Protein AF-A0A6A5QHF3-F1 (afdb_monomer_lite)

Structure (mmCIF, N/CA/C/O backbone):
data_AF-A0A6A5QHF3-F1
#
_entry.id   AF-A0A6A5QHF3-F1
#
loop_
_atom_site.group_PDB
_atom_site.id
_atom_site.type_symbol
_atom_site.label_atom_id
_atom_site.label_alt_id
_atom_site.label_comp_id
_atom_site.label_asym_id
_atom_site.label_entity_id
_atom_site.label_seq_id
_atom_site.pdbx_PDB_ins_code
_atom_site.Cartn_x
_atom_site.Cartn_y
_atom_site.Cartn_z
_atom_site.occupancy
_atom_site.B_iso_or_equiv
_atom_site.auth_seq_id
_atom_site.auth_comp_id
_atom_site.auth_asym_id
_atom_site.auth_atom_id
_atom_site.pdbx_PDB_model_num
ATOM 1 N N . MET A 1 1 ? -8.635 -17.106 -49.613 1.00 60.75 1 MET A N 1
ATOM 2 C CA . MET A 1 1 ? -7.512 -16.921 -48.662 1.00 60.75 1 MET A CA 1
ATOM 3 C C . MET A 1 1 ? -7.059 -18.287 -48.167 1.00 60.75 1 MET A C 1
ATOM 5 O O . MET A 1 1 ? -7.913 -19.132 -47.939 1.00 60.75 1 MET A O 1
ATOM 9 N N . LYS A 1 2 ? -5.747 -18.543 -48.066 1.00 83.62 2 LYS A N 1
ATOM 10 C CA . LYS A 1 2 ? -5.221 -19.850 -47.628 1.00 83.62 2 LYS A CA 1
ATOM 11 C C . LYS A 1 2 ? -5.254 -19.941 -46.091 1.00 83.62 2 LYS A C 1
ATOM 13 O O . LYS A 1 2 ? -4.862 -18.966 -45.451 1.00 83.62 2 LYS A O 1
ATOM 18 N N . PRO A 1 3 ? -5.633 -21.085 -45.490 1.00 82.25 3 PRO A N 1
ATOM 19 C CA . PRO A 1 3 ? -5.735 -21.248 -44.031 1.00 82.25 3 PRO A CA 1
ATOM 20 C C . PRO A 1 3 ? -4.418 -20.960 -43.291 1.00 82.25 3 PRO A C 1
ATOM 22 O O . PRO A 1 3 ? -4.432 -20.489 -42.160 1.00 82.25 3 PRO A O 1
ATOM 25 N N . GLN A 1 4 ? -3.275 -21.126 -43.963 1.00 81.12 4 GLN A N 1
ATOM 26 C CA . GLN A 1 4 ? -1.953 -20.769 -43.437 1.00 81.12 4 GLN A CA 1
ATOM 27 C C . GLN A 1 4 ? -1.802 -19.278 -43.084 1.00 81.12 4 GLN A C 1
ATOM 29 O O . GLN A 1 4 ? -1.021 -18.946 -42.200 1.00 81.12 4 GLN A O 1
ATOM 34 N N . HIS A 1 5 ? -2.545 -18.376 -43.735 1.00 81.38 5 HIS A N 1
ATOM 35 C CA . HIS A 1 5 ? -2.465 -16.944 -43.425 1.00 81.38 5 HIS A CA 1
ATOM 36 C C . HIS A 1 5 ? -3.195 -16.600 -42.121 1.00 81.38 5 HIS A C 1
ATOM 38 O O . HIS A 1 5 ? -2.721 -15.752 -41.379 1.00 81.38 5 HIS A O 1
ATOM 44 N N . TYR A 1 6 ? -4.289 -17.286 -41.782 1.00 82.19 6 TYR A N 1
ATOM 45 C CA . TYR A 1 6 ? -5.016 -17.018 -40.534 1.00 82.19 6 TYR A CA 1
ATOM 46 C C . TYR A 1 6 ? -4.196 -17.385 -39.292 1.00 82.19 6 TYR A C 1
ATOM 48 O O . TYR A 1 6 ? -4.182 -16.624 -38.330 1.00 82.19 6 TYR A O 1
ATOM 56 N N . LEU A 1 7 ? -3.451 -18.495 -39.350 1.00 80.00 7 LEU A N 1
ATOM 57 C CA . LEU A 1 7 ? -2.541 -18.914 -38.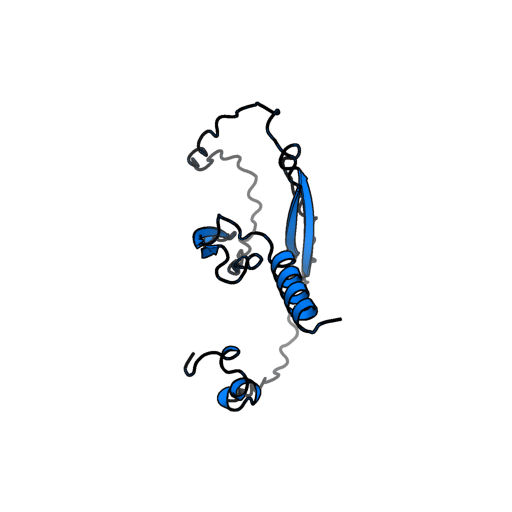278 1.00 80.00 7 LEU A CA 1
ATOM 58 C C . LEU A 1 7 ? -1.417 -17.897 -38.036 1.00 80.00 7 LEU A C 1
ATOM 60 O O . LEU A 1 7 ? -1.090 -17.593 -36.893 1.00 80.00 7 LEU A O 1
ATOM 64 N N . LEU A 1 8 ? -0.863 -17.332 -39.111 1.00 81.38 8 LEU A N 1
ATOM 65 C CA . LEU A 1 8 ? 0.236 -16.368 -39.028 1.00 81.38 8 LEU A CA 1
ATOM 66 C C . LEU A 1 8 ? -0.221 -15.039 -38.406 1.00 81.38 8 LEU A C 1
ATOM 68 O O . LEU A 1 8 ? 0.476 -14.460 -37.571 1.00 81.38 8 LEU A O 1
ATOM 72 N N . TRP A 1 9 ? -1.427 -14.589 -38.760 1.00 80.38 9 TRP A N 1
ATOM 73 C CA . TRP A 1 9 ? -2.017 -13.376 -38.197 1.00 80.38 9 TRP A CA 1
ATOM 74 C C . TRP A 1 9 ? -2.434 -13.569 -36.735 1.00 80.38 9 TRP A C 1
ATOM 76 O O . TRP A 1 9 ? -2.172 -12.683 -35.924 1.00 80.38 9 TRP A O 1
ATOM 86 N N . SER A 1 10 ? -2.975 -14.735 -36.356 1.00 76.06 10 SER A N 1
ATOM 87 C CA . SER A 1 10 ? -3.324 -14.990 -34.951 1.00 76.06 10 SER A CA 1
ATOM 88 C C . SER A 1 10 ? -2.099 -15.009 -34.033 1.00 76.06 10 SER A C 1
ATOM 90 O O . SER A 1 10 ? -2.162 -14.494 -32.918 1.00 76.06 10 SER A O 1
ATOM 92 N N . THR A 1 11 ? -0.963 -15.550 -34.493 1.00 76.75 11 THR A N 1
ATOM 93 C CA . THR A 1 11 ? 0.273 -15.563 -33.692 1.00 76.75 11 THR A CA 1
ATOM 94 C C . THR A 1 11 ? 0.902 -14.177 -33.549 1.00 76.75 11 THR A C 1
ATOM 96 O O . THR A 1 11 ? 1.415 -13.852 -32.481 1.00 76.75 11 THR A O 1
ATOM 99 N N . LEU A 1 12 ? 0.827 -13.331 -34.584 1.00 75.69 12 LEU A N 1
ATOM 100 C CA . LEU A 1 12 ? 1.352 -11.959 -34.533 1.00 75.69 12 LEU A CA 1
ATOM 101 C C . LEU A 1 12 ? 0.547 -11.071 -33.576 1.00 75.69 12 LEU A C 1
ATOM 103 O O . LEU A 1 12 ? 1.134 -10.277 -32.841 1.00 75.69 12 LEU A O 1
ATOM 107 N N . SER A 1 13 ? -0.777 -11.238 -33.523 1.00 73.38 13 SER A N 1
ATOM 108 C CA . SER A 1 13 ? -1.617 -10.508 -32.569 1.00 73.38 13 SER A CA 1
ATOM 109 C C . SER A 1 13 ? -1.312 -10.889 -31.118 1.00 73.38 13 SER A C 1
ATOM 111 O O . SER A 1 13 ? -1.246 -10.005 -30.272 1.00 73.38 13 SER A O 1
ATOM 113 N N . ALA A 1 14 ? -1.054 -12.167 -30.819 1.00 71.50 14 ALA A N 1
ATOM 114 C CA . ALA A 1 14 ? -0.725 -12.599 -29.457 1.00 71.50 14 ALA A CA 1
ATOM 115 C C . ALA A 1 14 ? 0.576 -11.962 -28.924 1.00 71.50 14 ALA A C 1
ATOM 117 O O . ALA A 1 14 ? 0.647 -11.593 -27.754 1.00 71.50 14 ALA A O 1
ATOM 118 N N . ILE A 1 15 ? 1.581 -11.771 -29.787 1.00 69.38 15 ILE A N 1
ATOM 119 C CA . ILE A 1 15 ? 2.858 -11.141 -29.412 1.00 69.38 15 ILE A CA 1
ATOM 120 C C . ILE A 1 15 ? 2.691 -9.627 -29.202 1.00 69.38 15 ILE A C 1
ATOM 122 O O . ILE A 1 15 ? 3.336 -9.064 -28.328 1.00 69.38 15 ILE A O 1
ATOM 126 N N . ALA A 1 16 ? 1.799 -8.965 -29.947 1.00 70.31 16 ALA A N 1
ATOM 127 C CA . ALA A 1 16 ? 1.556 -7.527 -29.797 1.00 70.31 16 ALA A CA 1
ATOM 128 C C . ALA A 1 16 ? 0.861 -7.157 -28.471 1.00 70.31 16 ALA A C 1
ATOM 130 O O . ALA A 1 16 ? 1.055 -6.052 -27.968 1.00 70.31 16 ALA A O 1
ATOM 131 N N . TYR A 1 17 ? 0.071 -8.073 -27.897 1.00 67.19 17 TYR A N 1
ATOM 132 C CA . TYR A 1 17 ? -0.554 -7.880 -26.582 1.00 67.19 17 TYR A CA 1
ATOM 133 C C . TYR A 1 17 ? 0.333 -8.328 -25.415 1.00 67.19 17 TYR A C 1
ATOM 135 O O . TYR A 1 17 ? 0.129 -7.878 -24.287 1.00 67.19 17 TYR A O 1
ATOM 143 N N . ALA A 1 18 ? 1.337 -9.172 -25.667 1.00 64.50 18 ALA A N 1
ATOM 144 C CA . ALA A 1 18 ? 2.380 -9.462 -24.696 1.00 64.50 18 ALA A CA 1
ATOM 145 C C . ALA A 1 18 ? 3.341 -8.265 -24.638 1.00 64.50 18 ALA A C 1
ATOM 147 O O . ALA A 1 18 ? 4.318 -8.189 -25.382 1.00 64.50 18 ALA A O 1
ATOM 148 N N . GLY A 1 19 ? 3.036 -7.294 -23.772 1.00 68.44 19 GLY A N 1
ATOM 149 C CA . GLY A 1 19 ? 3.946 -6.184 -23.492 1.00 68.44 19 GLY A CA 1
ATOM 150 C C . GLY A 1 19 ? 5.354 -6.697 -23.145 1.00 68.44 19 GLY A C 1
ATOM 151 O O . GLY A 1 19 ? 5.490 -7.815 -22.638 1.00 68.44 19 GLY A O 1
ATOM 152 N N . PRO A 1 20 ? 6.415 -5.918 -23.425 1.00 70.75 20 PRO A N 1
ATOM 153 C CA . PRO A 1 20 ? 7.780 -6.332 -23.127 1.00 70.75 20 PRO A CA 1
ATOM 154 C C . PRO A 1 20 ? 7.889 -6.745 -21.659 1.00 70.75 20 PRO A C 1
ATOM 156 O O . PRO A 1 20 ? 7.500 -5.990 -20.766 1.00 70.75 20 PRO A O 1
ATOM 159 N N . ALA A 1 21 ? 8.409 -7.952 -21.418 1.00 67.00 21 ALA A N 1
ATOM 160 C CA . ALA A 1 21 ? 8.648 -8.430 -20.066 1.00 67.00 21 ALA A CA 1
ATOM 161 C C . ALA A 1 21 ? 9.534 -7.414 -19.337 1.00 67.00 21 ALA A C 1
ATOM 163 O O . ALA A 1 21 ? 10.607 -7.035 -19.821 1.00 67.00 21 ALA A O 1
ATOM 164 N N . ARG A 1 22 ? 9.054 -6.944 -18.185 1.00 71.06 22 ARG A N 1
ATOM 165 C CA . ARG A 1 22 ? 9.817 -6.070 -17.303 1.00 71.06 22 ARG A CA 1
ATOM 166 C C . ARG A 1 22 ? 11.127 -6.770 -16.942 1.00 71.06 22 ARG A C 1
ATOM 168 O O . ARG A 1 22 ? 11.129 -7.912 -16.492 1.00 71.06 22 ARG A O 1
ATOM 175 N N . ARG A 1 23 ? 12.253 -6.102 -17.207 1.00 76.38 23 ARG A N 1
ATOM 176 C CA . ARG A 1 23 ? 13.598 -6.665 -16.979 1.00 76.38 23 ARG A CA 1
ATOM 177 C C . ARG A 1 23 ? 13.948 -6.787 -15.497 1.00 76.38 23 ARG A C 1
ATOM 179 O O . ARG A 1 23 ? 14.931 -7.433 -15.164 1.00 76.38 23 ARG A O 1
ATOM 186 N N . ASP A 1 24 ? 13.157 -6.153 -14.647 1.00 77.00 24 ASP A N 1
ATOM 187 C CA . ASP A 1 24 ? 13.269 -6.127 -13.196 1.00 77.00 24 ASP A CA 1
ATOM 188 C C . ASP A 1 24 ? 12.370 -7.159 -12.490 1.00 77.00 24 ASP A C 1
ATOM 190 O O . ASP A 1 24 ? 12.366 -7.239 -11.268 1.00 77.00 24 ASP A O 1
ATOM 194 N N . CYS A 1 25 ? 11.657 -8.008 -13.235 1.00 83.94 25 CYS A N 1
ATOM 195 C CA . CYS A 1 25 ? 10.929 -9.131 -12.647 1.00 83.94 25 CYS A CA 1
ATOM 196 C C . CYS A 1 25 ? 11.874 -10.188 -12.043 1.00 83.94 25 CYS A C 1
ATOM 198 O O . CYS A 1 25 ? 12.978 -10.417 -12.538 1.00 83.94 25 CYS A O 1
ATOM 200 N N . GLY A 1 26 ? 11.405 -10.890 -11.007 1.00 85.12 26 GLY A N 1
ATOM 201 C CA . GLY A 1 26 ? 12.142 -11.978 -10.353 1.00 85.12 26 GLY A CA 1
ATOM 202 C C . GLY A 1 26 ? 13.075 -11.539 -9.221 1.00 85.12 26 GLY A C 1
ATOM 203 O O . GLY A 1 26 ? 13.698 -12.390 -8.589 1.00 85.12 26 GLY A O 1
ATOM 204 N N . VAL A 1 27 ? 13.160 -10.237 -8.935 1.00 89.44 27 VAL A N 1
ATOM 205 C CA . VAL A 1 27 ? 13.900 -9.719 -7.779 1.00 89.44 27 VAL A CA 1
ATOM 206 C C . VAL A 1 27 ? 13.038 -9.847 -6.524 1.00 89.44 27 VAL A C 1
ATOM 208 O O . VAL A 1 27 ? 11.880 -9.427 -6.508 1.00 89.44 27 VAL A O 1
ATOM 211 N N . THR A 1 28 ? 13.606 -10.415 -5.459 1.00 92.94 28 THR A N 1
ATOM 212 C CA . THR A 1 28 ? 12.974 -10.427 -4.135 1.00 92.94 28 THR A CA 1
ATOM 213 C C . THR A 1 28 ? 13.081 -9.042 -3.506 1.00 92.94 28 THR A C 1
ATOM 215 O O . THR A 1 28 ? 14.182 -8.519 -3.335 1.00 92.94 28 THR A O 1
ATOM 218 N N . LYS A 1 29 ? 11.943 -8.461 -3.135 1.00 90.88 29 LYS A N 1
ATOM 219 C CA . LYS A 1 29 ? 11.834 -7.210 -2.386 1.00 90.88 29 LYS A CA 1
ATOM 220 C C . LYS A 1 29 ? 11.260 -7.465 -1.002 1.00 90.88 29 LYS A C 1
ATOM 222 O O . LYS A 1 29 ? 10.466 -8.382 -0.810 1.00 90.88 29 LYS A O 1
ATOM 227 N N . THR A 1 30 ? 11.649 -6.620 -0.057 1.00 92.19 30 THR A N 1
ATOM 228 C CA . THR A 1 30 ? 11.134 -6.621 1.313 1.00 92.19 30 THR A CA 1
ATOM 229 C C . THR A 1 30 ? 10.432 -5.298 1.560 1.00 92.19 30 THR A C 1
ATOM 231 O O . THR A 1 30 ? 10.973 -4.242 1.234 1.00 92.19 30 THR A O 1
ATOM 234 N N . PHE A 1 31 ? 9.229 -5.361 2.114 1.00 92.75 31 PHE A N 1
ATOM 235 C CA . PHE A 1 31 ? 8.500 -4.206 2.614 1.00 92.75 31 PHE A CA 1
ATOM 236 C C . PHE A 1 31 ? 8.310 -4.380 4.116 1.00 92.75 31 PHE A C 1
ATOM 238 O O . PHE A 1 31 ? 7.873 -5.442 4.553 1.00 92.75 31 PHE A O 1
ATOM 245 N N . GLU A 1 32 ? 8.638 -3.350 4.886 1.00 95.50 32 GLU A N 1
ATOM 246 C CA . GLU A 1 32 ? 8.436 -3.297 6.329 1.00 95.50 32 GLU A CA 1
ATOM 247 C C . GLU A 1 32 ? 7.951 -1.893 6.692 1.00 95.50 32 GLU A C 1
ATOM 249 O O . GLU A 1 32 ? 8.512 -0.892 6.242 1.00 95.50 32 GLU A O 1
ATOM 254 N N . ALA A 1 33 ? 6.875 -1.832 7.465 1.00 91.06 33 ALA A N 1
ATOM 255 C CA . ALA A 1 33 ? 6.260 -0.610 7.954 1.00 91.06 33 ALA A CA 1
ATOM 256 C C . ALA A 1 33 ? 5.773 -0.823 9.390 1.00 91.06 33 ALA A C 1
ATOM 258 O O . ALA A 1 33 ? 5.671 -1.956 9.851 1.00 91.06 33 ALA A O 1
ATOM 259 N N . PHE A 1 34 ? 5.457 0.263 10.092 1.00 91.69 34 PHE A N 1
ATOM 260 C CA . PHE A 1 34 ? 4.993 0.230 11.478 1.00 91.69 34 PHE A CA 1
ATOM 261 C C . PHE A 1 34 ? 3.635 0.923 11.590 1.00 91.69 34 PHE A C 1
ATOM 263 O O . PHE A 1 34 ? 3.382 1.913 10.896 1.00 91.69 34 PHE A O 1
ATOM 270 N N . ASN A 1 35 ? 2.737 0.385 12.416 1.00 88.88 35 ASN A N 1
ATOM 271 C CA . ASN A 1 35 ? 1.463 1.037 12.730 1.00 88.88 35 ASN A CA 1
ATOM 272 C C . ASN A 1 35 ? 1.653 2.117 13.825 1.00 88.88 35 ASN A C 1
ATOM 274 O O . ASN A 1 35 ? 2.747 2.306 14.353 1.00 88.88 35 ASN A O 1
ATOM 278 N N . LEU A 1 36 ? 0.575 2.819 14.197 1.00 81.94 36 LEU A N 1
ATOM 279 C CA . LEU A 1 36 ? 0.601 3.837 15.264 1.00 81.94 36 LEU A CA 1
ATOM 280 C C . LEU A 1 36 ? 0.939 3.276 16.659 1.00 81.94 36 LEU A C 1
ATOM 282 O O . LEU A 1 36 ? 1.358 4.034 17.526 1.00 81.94 36 LEU A O 1
ATOM 286 N N . CYS A 1 37 ? 0.761 1.971 16.871 1.00 89.56 37 CYS A N 1
ATOM 287 C CA . CYS A 1 37 ? 1.100 1.270 18.110 1.00 89.56 37 CYS A CA 1
ATOM 288 C C . CYS A 1 37 ? 2.568 0.803 18.133 1.00 89.56 37 CYS A C 1
ATOM 290 O O . CYS A 1 37 ? 3.034 0.312 19.156 1.00 89.56 37 CYS A O 1
ATOM 292 N N . GLY A 1 38 ? 3.300 0.954 17.023 1.00 88.75 38 GLY A N 1
ATOM 293 C CA . GLY A 1 38 ? 4.667 0.463 16.872 1.00 88.75 38 GLY A CA 1
ATOM 294 C C . GLY A 1 38 ? 4.778 -1.002 16.435 1.00 88.75 38 GLY A C 1
ATOM 295 O O . GLY A 1 38 ? 5.893 -1.514 16.367 1.00 88.75 38 GLY A O 1
ATOM 296 N N . ASP A 1 39 ? 3.676 -1.678 16.100 1.00 90.69 39 ASP A N 1
ATOM 297 C CA . ASP A 1 39 ? 3.734 -3.037 15.552 1.00 90.69 39 ASP A CA 1
ATOM 298 C C . ASP A 1 39 ? 4.205 -2.997 14.099 1.00 90.69 39 ASP A C 1
ATOM 300 O O . ASP A 1 39 ? 3.682 -2.223 13.286 1.00 90.69 39 ASP A O 1
ATOM 304 N N . SER A 1 40 ? 5.161 -3.861 13.755 1.00 94.25 40 SER A N 1
ATOM 305 C CA . SER A 1 40 ? 5.611 -4.006 12.376 1.00 94.25 40 SER A CA 1
ATOM 306 C C . SER A 1 40 ? 4.621 -4.820 11.539 1.00 94.25 40 SER A C 1
ATOM 308 O O . SER A 1 40 ? 3.972 -5.758 12.006 1.00 94.25 40 SER A O 1
ATOM 310 N N . TYR A 1 41 ? 4.503 -4.462 10.266 1.00 94.50 41 TYR A N 1
ATOM 311 C CA . TYR A 1 41 ? 3.773 -5.218 9.259 1.00 94.50 41 TYR A CA 1
ATOM 312 C C . TYR A 1 41 ? 4.492 -5.136 7.916 1.00 94.50 41 TYR A C 1
ATOM 314 O O . TYR A 1 41 ? 5.176 -4.161 7.606 1.00 94.50 41 TYR A O 1
ATOM 322 N N . GLY A 1 42 ? 4.348 -6.181 7.107 1.00 94.75 42 GLY A N 1
ATOM 323 C CA . GLY A 1 42 ? 5.031 -6.278 5.827 1.00 94.75 42 GLY A CA 1
ATOM 324 C C . GLY A 1 42 ? 5.394 -7.711 5.469 1.00 94.75 42 GLY A C 1
ATOM 325 O O . GLY A 1 42 ? 4.791 -8.662 5.967 1.00 94.75 42 GLY A O 1
ATOM 326 N N . GLY A 1 43 ? 6.363 -7.864 4.575 1.00 94.44 43 GLY A N 1
ATOM 327 C CA . GLY A 1 43 ? 6.840 -9.165 4.131 1.00 94.44 43 GLY A CA 1
ATOM 328 C C . GLY A 1 43 ? 7.767 -9.089 2.926 1.00 94.44 43 GLY A C 1
ATOM 329 O O . GLY A 1 43 ? 8.076 -8.018 2.399 1.00 94.44 43 GLY A O 1
ATOM 330 N N . THR A 1 44 ? 8.218 -10.263 2.491 1.00 94.69 44 THR A N 1
ATOM 331 C CA . THR A 1 44 ? 9.021 -10.412 1.276 1.00 94.69 44 THR A CA 1
ATOM 332 C C . THR A 1 44 ? 8.145 -10.860 0.117 1.00 94.69 44 THR A C 1
ATOM 334 O O . THR A 1 44 ? 7.208 -11.640 0.293 1.00 94.69 44 THR A O 1
ATOM 337 N N . TYR A 1 45 ? 8.435 -10.356 -1.075 1.00 92.50 45 TYR A N 1
ATOM 338 C CA . TYR A 1 45 ? 7.736 -10.729 -2.295 1.00 92.50 45 TYR A CA 1
ATOM 339 C C . TYR A 1 45 ? 8.689 -10.736 -3.479 1.00 92.50 45 TYR A C 1
ATOM 341 O O . TYR A 1 45 ? 9.683 -10.016 -3.498 1.00 92.50 45 TYR A O 1
ATOM 349 N N . ILE A 1 46 ? 8.387 -11.557 -4.477 1.00 91.25 46 ILE A N 1
ATOM 350 C CA . ILE A 1 46 ? 9.154 -11.617 -5.720 1.00 91.25 46 ILE A CA 1
ATOM 351 C C . ILE A 1 46 ? 8.388 -10.814 -6.762 1.00 91.25 46 ILE A C 1
ATOM 353 O O . ILE A 1 46 ? 7.229 -11.122 -7.056 1.00 91.25 46 ILE A O 1
ATOM 357 N N . GLU A 1 47 ? 9.020 -9.786 -7.326 1.00 86.88 47 GLU A N 1
ATOM 358 C CA . GLU A 1 47 ? 8.370 -8.963 -8.343 1.00 86.88 47 GLU A CA 1
ATOM 359 C C . GLU A 1 47 ? 7.911 -9.817 -9.530 1.00 86.88 47 GLU A C 1
ATOM 361 O O . GLU A 1 47 ? 8.668 -10.627 -10.071 1.00 86.88 47 GLU A O 1
ATOM 366 N N . CYS A 1 48 ? 6.657 -9.608 -9.941 1.00 84.69 48 CYS A N 1
ATOM 367 C CA . CYS A 1 48 ? 5.990 -10.294 -11.047 1.00 84.69 48 CYS A CA 1
ATOM 368 C C . CYS A 1 48 ? 5.670 -11.785 -10.838 1.00 84.69 48 CYS A C 1
ATOM 370 O O . CYS A 1 48 ? 5.191 -12.414 -11.782 1.00 84.69 48 CYS A O 1
ATOM 372 N N . ALA A 1 49 ? 5.887 -12.366 -9.651 1.00 85.75 49 ALA A N 1
ATOM 373 C CA . ALA A 1 49 ? 5.631 -13.795 -9.432 1.00 85.75 49 ALA A CA 1
ATOM 374 C C . ALA A 1 49 ? 4.159 -14.196 -9.646 1.00 85.75 49 ALA A C 1
ATOM 376 O O . ALA A 1 49 ? 3.891 -15.297 -10.121 1.00 85.75 49 ALA A O 1
ATOM 377 N N . ALA A 1 50 ? 3.218 -13.295 -9.351 1.00 81.38 50 ALA A N 1
ATOM 378 C CA . ALA A 1 50 ? 1.785 -13.508 -9.559 1.00 81.38 50 ALA A CA 1
ATOM 379 C C . ALA A 1 50 ? 1.214 -12.738 -10.774 1.00 81.38 50 ALA A C 1
ATOM 381 O O . ALA A 1 50 ? 0.039 -12.856 -11.112 1.00 81.38 50 ALA A O 1
ATOM 382 N N . GLY A 1 51 ? 2.067 -12.006 -11.499 1.00 79.94 51 GLY A N 1
ATOM 383 C CA . GLY A 1 51 ? 1.702 -11.211 -12.671 1.00 79.94 51 GLY A CA 1
ATOM 384 C C . GLY A 1 51 ? 2.316 -9.813 -12.641 1.00 79.94 51 GLY A C 1
ATOM 385 O O . GLY A 1 51 ? 2.670 -9.293 -11.590 1.00 79.94 51 GLY A O 1
ATOM 386 N N . VAL A 1 52 ? 2.438 -9.176 -13.810 1.00 71.00 52 VAL A N 1
ATOM 387 C CA . VAL A 1 52 ? 3.084 -7.849 -13.958 1.00 71.00 52 VAL A CA 1
ATOM 388 C C . VAL A 1 52 ? 2.338 -6.738 -13.199 1.00 71.00 52 VAL A C 1
ATOM 390 O O . VAL A 1 52 ? 2.922 -5.702 -12.895 1.00 71.00 52 VAL A O 1
ATOM 393 N N . LEU A 1 53 ? 1.058 -6.956 -12.892 1.00 75.25 53 LEU A N 1
ATOM 394 C CA . LEU A 1 53 ? 0.193 -6.017 -12.173 1.00 75.25 53 LEU A CA 1
ATOM 395 C C . LEU A 1 53 ? -0.103 -6.445 -10.732 1.00 75.25 53 LEU A C 1
ATOM 397 O O . LEU A 1 53 ? -0.817 -5.731 -10.034 1.00 75.25 53 LEU A O 1
ATOM 401 N N . ASP A 1 54 ? 0.409 -7.595 -10.296 1.00 71.56 54 ASP A N 1
ATOM 402 C CA . ASP A 1 54 ? 0.085 -8.134 -8.982 1.00 71.56 54 ASP A CA 1
ATOM 403 C C . ASP A 1 54 ? 1.124 -7.652 -7.963 1.00 71.56 54 ASP A C 1
ATOM 405 O O . ASP A 1 54 ? 2.213 -8.218 -7.820 1.00 71.56 54 ASP A O 1
ATOM 409 N N . ILE A 1 55 ? 0.818 -6.517 -7.331 1.00 79.25 55 ILE A N 1
ATOM 410 C CA . ILE A 1 55 ? 1.589 -5.963 -6.216 1.00 79.25 55 ILE A CA 1
ATOM 411 C C . ILE A 1 55 ? 0.987 -6.544 -4.932 1.00 79.25 55 ILE A C 1
ATOM 413 O O . ILE A 1 55 ? -0.220 -6.407 -4.724 1.00 79.25 55 ILE A O 1
ATOM 417 N N . PRO A 1 56 ? 1.787 -7.165 -4.050 1.00 86.75 56 PRO A N 1
ATOM 418 C CA . PRO A 1 56 ? 1.262 -7.751 -2.826 1.00 86.75 56 PRO A CA 1
ATOM 419 C C . PRO A 1 56 ? 0.653 -6.681 -1.922 1.00 86.75 56 PRO A C 1
ATOM 421 O O . PRO A 1 56 ? 1.236 -5.623 -1.680 1.00 86.75 56 PRO A O 1
ATOM 424 N N . THR A 1 57 ? -0.515 -6.992 -1.375 1.00 90.38 57 THR A N 1
ATOM 425 C CA . THR A 1 57 ? -1.169 -6.176 -0.356 1.00 90.38 57 THR A CA 1
ATOM 426 C C . THR A 1 57 ? -0.769 -6.663 1.030 1.00 90.38 57 THR A C 1
ATOM 428 O O . THR A 1 57 ? -1.027 -7.815 1.382 1.00 90.38 57 THR A O 1
ATOM 431 N N . PHE A 1 58 ? -0.191 -5.778 1.839 1.00 93.19 58 PHE A N 1
ATOM 432 C CA . PHE A 1 58 ? 0.078 -6.035 3.252 1.00 93.19 58 PHE A CA 1
ATOM 433 C C . PHE A 1 58 ? -1.026 -5.401 4.093 1.00 93.19 58 PHE A C 1
ATOM 435 O O . PHE A 1 58 ? -1.372 -4.237 3.898 1.00 93.19 58 PHE A O 1
ATOM 442 N N . THR A 1 59 ? -1.602 -6.173 5.012 1.00 91.50 59 THR A N 1
ATOM 443 C CA . THR A 1 59 ? -2.659 -5.671 5.896 1.00 91.50 59 THR A CA 1
ATOM 444 C C . THR A 1 59 ? -2.020 -5.106 7.154 1.00 91.50 59 THR A C 1
ATOM 446 O O . THR A 1 59 ? -1.268 -5.804 7.831 1.00 91.50 59 THR A O 1
ATOM 449 N N . MET A 1 60 ? -2.316 -3.846 7.460 1.00 93.56 60 MET A N 1
ATOM 450 C CA . MET A 1 60 ? -1.881 -3.217 8.702 1.00 93.56 60 MET A CA 1
ATOM 451 C C . MET A 1 60 ? -2.683 -3.800 9.882 1.00 93.56 60 MET A C 1
ATOM 453 O O . MET A 1 60 ? -3.915 -3.808 9.811 1.00 93.56 60 MET A O 1
ATOM 457 N N . PRO A 1 61 ? -2.032 -4.281 10.957 1.00 89.31 61 PRO A N 1
ATOM 458 C CA . PRO A 1 61 ? -2.729 -4.788 12.133 1.00 89.31 61 PRO A CA 1
ATOM 459 C C . PRO A 1 61 ? -3.520 -3.671 12.819 1.00 89.31 61 PRO A C 1
ATOM 461 O O . PRO A 1 61 ? -3.091 -2.514 12.859 1.00 89.31 61 PRO A O 1
ATOM 464 N N . SER A 1 62 ? -4.685 -4.029 13.363 1.00 87.44 62 SER A N 1
ATOM 465 C CA . SER A 1 62 ? -5.535 -3.108 14.113 1.00 87.44 62 SER A CA 1
ATOM 466 C C . SER A 1 62 ? -4.789 -2.589 15.338 1.00 87.44 62 SER A C 1
ATOM 468 O O . SER A 1 62 ? -4.453 -3.362 16.231 1.00 87.44 62 SER A O 1
ATOM 470 N N . CYS A 1 63 ? -4.578 -1.279 15.382 1.00 87.00 63 CYS A N 1
ATOM 471 C CA . CYS A 1 63 ? -4.046 -0.578 16.539 1.00 87.00 63 CYS A CA 1
ATOM 472 C C . CYS A 1 63 ? -5.202 0.140 17.235 1.00 87.00 63 CYS A C 1
ATOM 474 O O . CYS A 1 63 ? -5.811 1.044 16.659 1.00 87.00 63 CYS A O 1
ATOM 476 N N . PHE A 1 64 ? -5.512 -0.271 18.463 1.00 86.25 64 PHE A N 1
ATOM 477 C CA . PHE A 1 64 ? -6.412 0.474 19.332 1.00 86.25 64 PHE A CA 1
ATOM 478 C C . PHE A 1 64 ? -5.549 1.364 20.211 1.00 86.25 64 PHE A C 1
ATOM 480 O O . PHE A 1 64 ? -4.919 0.888 21.154 1.00 86.25 64 PHE A O 1
ATOM 487 N N . LEU A 1 65 ? -5.522 2.660 19.901 1.00 78.06 65 LEU A N 1
ATOM 488 C CA . LEU A 1 65 ? -5.067 3.632 20.879 1.00 78.06 65 LEU A CA 1
ATOM 489 C C . LEU A 1 65 ? -6.076 3.567 22.019 1.00 78.06 65 LEU A C 1
ATOM 491 O O . LEU A 1 65 ? -7.210 4.029 21.877 1.00 78.06 65 LEU A O 1
ATOM 495 N N . THR A 1 66 ? -5.688 2.932 23.125 1.00 72.25 66 THR A N 1
ATOM 496 C CA . THR A 1 66 ? -6.392 3.134 24.386 1.00 72.25 66 THR A CA 1
ATOM 497 C C . THR A 1 66 ? -6.427 4.647 24.564 1.00 72.25 66 THR A C 1
ATOM 499 O O . THR A 1 66 ? -5.351 5.247 24.511 1.00 72.25 66 THR A O 1
ATOM 502 N N . PRO A 1 67 ? -7.605 5.289 24.657 1.00 63.88 67 PRO A N 1
ATOM 503 C CA . PRO A 1 67 ? -7.669 6.713 24.920 1.00 63.88 67 PRO A CA 1
ATOM 504 C C . PRO A 1 67 ? -7.089 6.899 26.313 1.00 63.88 67 PRO A C 1
ATOM 506 O O . PRO A 1 67 ? -7.780 6.740 27.317 1.00 63.88 67 PRO A O 1
ATOM 509 N N . GLU A 1 68 ? -5.782 7.127 26.361 1.00 56.03 68 GLU A N 1
ATOM 510 C CA . GLU A 1 68 ? -5.106 7.578 27.551 1.00 56.03 68 GLU A CA 1
ATOM 511 C C . GLU A 1 68 ? -5.819 8.872 27.907 1.00 56.03 68 GLU A C 1
ATOM 513 O O . GLU A 1 68 ? -5.898 9.803 27.097 1.00 56.03 68 GLU A O 1
ATOM 518 N N . GLU A 1 69 ? -6.497 8.815 29.053 1.00 50.59 69 GLU A N 1
ATOM 519 C CA . GLU A 1 69 ? -7.269 9.888 29.642 1.00 50.59 69 GLU A CA 1
ATOM 520 C C . GLU A 1 69 ? -6.449 11.157 29.492 1.00 50.59 69 GLU A C 1
ATOM 522 O O . GLU A 1 69 ? -5.419 11.332 30.140 1.00 50.59 69 GLU A O 1
ATOM 527 N N . THR A 1 70 ? -6.855 11.982 28.528 1.00 47.62 70 THR A N 1
ATOM 528 C CA . THR A 1 70 ? -6.171 13.216 28.189 1.00 47.62 70 THR A CA 1
ATOM 529 C C . THR A 1 70 ? -6.428 14.158 29.350 1.00 47.62 70 THR A C 1
ATOM 531 O O . THR A 1 70 ? -7.305 15.019 29.302 1.00 47.62 70 THR A O 1
ATOM 534 N N . ALA A 1 71 ? -5.681 13.981 30.438 1.00 56.03 71 ALA A N 1
ATOM 535 C CA . ALA A 1 71 ? -5.359 15.098 31.284 1.00 56.03 71 ALA A CA 1
ATOM 536 C C . ALA A 1 71 ? -4.761 16.151 30.337 1.00 56.03 71 ALA A C 1
ATOM 538 O O . ALA A 1 71 ? -3.920 15.802 29.502 1.00 56.03 71 ALA A O 1
ATOM 539 N N . PRO A 1 72 ? -5.231 17.405 30.378 1.00 51.22 72 PRO A N 1
ATOM 540 C CA . PRO A 1 72 ? -4.643 18.478 29.599 1.00 51.22 72 PRO A CA 1
ATOM 541 C C . PRO A 1 72 ? -3.216 18.682 30.109 1.00 51.22 72 PRO A C 1
ATOM 543 O O . PRO A 1 72 ? -2.974 19.442 31.042 1.00 51.22 72 PRO A O 1
ATOM 546 N N . VAL A 1 73 ? -2.271 17.941 29.538 1.00 53.47 73 VAL A N 1
ATOM 547 C CA . VAL A 1 73 ? -0.853 18.206 29.705 1.00 53.47 73 VAL A CA 1
ATOM 548 C C . VAL A 1 73 ? -0.605 19.443 28.862 1.00 53.47 73 VAL A C 1
ATOM 550 O O . VAL A 1 73 ? -0.689 19.409 27.633 1.00 53.47 73 VAL A O 1
ATOM 553 N N . GLU A 1 74 ? -0.413 20.570 29.545 1.00 56.59 74 GLU A N 1
ATOM 554 C CA . GLU A 1 74 ? 0.106 21.782 28.926 1.00 56.59 74 GLU A CA 1
ATOM 555 C C . GLU A 1 74 ? 1.324 21.407 28.071 1.00 56.59 74 GLU A C 1
ATOM 557 O O . GLU A 1 74 ? 2.123 20.572 28.501 1.00 56.59 74 GLU A O 1
ATOM 562 N N . PRO A 1 75 ? 1.477 21.969 26.861 1.00 52.00 75 PRO A N 1
ATOM 563 C CA . PRO A 1 75 ? 2.587 21.631 25.985 1.00 52.00 75 PRO A CA 1
ATOM 564 C C . PRO A 1 75 ? 3.903 22.014 26.667 1.00 52.00 75 PRO A C 1
ATOM 566 O O . PRO A 1 75 ? 4.332 23.168 26.632 1.00 52.00 75 PRO A O 1
ATOM 569 N N . VAL A 1 76 ? 4.550 21.037 27.298 1.00 54.84 76 VAL A N 1
ATOM 570 C CA . VAL A 1 76 ? 5.957 21.128 27.653 1.00 54.84 76 VAL A CA 1
ATOM 571 C C . VAL A 1 76 ? 6.704 20.861 26.358 1.00 54.84 76 VAL A C 1
ATOM 573 O O . VAL A 1 76 ? 6.697 19.758 25.821 1.00 54.84 76 VAL A O 1
ATOM 576 N N . TRP A 1 77 ? 7.296 21.918 25.818 1.00 50.44 77 TRP A N 1
ATOM 577 C CA . TRP A 1 77 ? 8.189 21.897 24.667 1.00 50.44 77 TRP A CA 1
ATOM 578 C C . TRP A 1 77 ? 9.509 21.223 25.064 1.00 50.44 77 TRP A C 1
ATOM 580 O O . TRP A 1 77 ? 10.565 21.854 25.058 1.00 50.44 77 TRP A O 1
ATOM 590 N N . GLU A 1 78 ? 9.462 19.960 25.482 1.00 48.75 78 GLU A N 1
ATOM 591 C CA . GLU A 1 78 ? 10.669 19.204 25.781 1.00 48.75 78 GLU A CA 1
ATOM 592 C C . GLU A 1 78 ? 11.235 18.687 24.462 1.00 48.75 78 GLU A C 1
ATOM 594 O O . GLU A 1 78 ? 10.677 17.839 23.765 1.00 48.75 78 GLU A O 1
ATOM 599 N N . THR A 1 79 ? 12.319 19.342 24.071 1.00 51.12 79 THR A N 1
ATOM 600 C CA . THR A 1 79 ? 13.024 19.183 22.806 1.00 51.12 79 THR A CA 1
ATOM 601 C C . THR A 1 79 ? 13.930 17.961 22.905 1.00 51.12 79 THR A C 1
ATOM 603 O O . THR A 1 79 ? 15.147 18.103 22.898 1.00 51.12 79 THR A O 1
ATOM 606 N N . ASP A 1 80 ? 13.353 16.769 23.033 1.00 49.22 80 ASP A N 1
ATOM 607 C CA . ASP A 1 80 ? 14.114 15.519 22.949 1.00 49.22 80 ASP A CA 1
ATOM 608 C C . ASP A 1 80 ? 13.637 14.727 21.733 1.00 49.22 80 ASP A C 1
ATOM 610 O O . ASP A 1 80 ? 12.847 13.785 21.784 1.00 49.22 80 ASP A O 1
ATOM 614 N N . VAL A 1 81 ? 14.083 15.218 20.577 1.00 49.25 81 VAL A N 1
ATOM 615 C CA . VAL A 1 81 ? 13.953 14.529 19.299 1.00 49.25 81 VAL A CA 1
ATOM 616 C C . VAL A 1 81 ? 14.826 13.278 19.410 1.00 49.25 81 VAL A C 1
ATOM 618 O O . VAL A 1 81 ? 16.044 13.431 19.550 1.00 49.25 81 VAL A O 1
ATOM 621 N N . PRO A 1 82 ? 14.273 12.050 19.356 1.00 49.44 82 PRO A N 1
ATOM 622 C CA . PRO A 1 82 ? 15.110 10.863 19.284 1.00 49.44 82 PRO A CA 1
ATOM 623 C C . PRO A 1 82 ? 16.057 11.047 18.101 1.00 49.44 82 PRO A C 1
ATOM 625 O O . PRO A 1 82 ? 15.627 11.456 17.023 1.00 49.44 82 PRO A O 1
ATOM 628 N N . LEU A 1 83 ? 17.352 10.820 18.321 1.00 51.62 83 LEU A N 1
ATOM 629 C CA . LEU A 1 83 ? 18.390 10.983 17.311 1.00 51.62 83 LEU A CA 1
ATOM 630 C C . LEU A 1 83 ? 18.199 9.904 16.234 1.00 51.62 83 LEU A C 1
ATOM 632 O O . LEU A 1 83 ? 18.852 8.862 16.239 1.00 51.62 83 LEU A O 1
ATOM 636 N N . ILE A 1 84 ? 17.241 10.135 15.336 1.00 45.69 84 ILE A N 1
ATOM 637 C CA . ILE A 1 84 ? 17.046 9.351 14.126 1.00 45.69 84 ILE A CA 1
ATOM 638 C C . ILE A 1 84 ? 18.350 9.499 13.354 1.00 45.69 84 ILE A C 1
ATOM 640 O O . ILE A 1 84 ? 18.808 10.616 13.099 1.00 45.69 84 ILE A O 1
ATOM 644 N N . THR A 1 85 ? 18.977 8.367 13.037 1.00 55.38 85 THR A N 1
ATOM 645 C CA . THR A 1 85 ? 20.141 8.331 12.154 1.00 55.38 85 THR A CA 1
ATOM 646 C C . THR A 1 85 ? 19.800 9.165 10.920 1.00 55.38 85 THR A C 1
ATOM 648 O O . THR A 1 85 ? 18.779 8.875 10.290 1.00 55.38 85 THR A O 1
ATOM 651 N N . PRO A 1 86 ? 20.567 10.226 10.604 1.00 53.22 86 PRO A N 1
ATOM 652 C CA . PRO A 1 86 ? 20.251 11.067 9.463 1.00 53.22 86 PRO A CA 1
ATOM 653 C C . PRO A 1 86 ? 20.139 10.160 8.244 1.00 53.22 86 PRO A C 1
ATOM 655 O O . PRO A 1 86 ? 20.994 9.293 8.031 1.00 53.22 86 PRO A O 1
ATOM 658 N N . ALA A 1 87 ? 19.047 10.315 7.492 1.00 52.56 87 ALA A N 1
ATOM 659 C CA . ALA A 1 87 ? 18.932 9.672 6.196 1.00 52.56 87 ALA A CA 1
ATOM 660 C C . ALA A 1 87 ? 20.235 9.965 5.434 1.00 52.56 87 ALA A C 1
ATOM 662 O O . ALA A 1 87 ? 20.719 11.098 5.522 1.00 52.56 87 ALA A O 1
ATOM 663 N N . PRO A 1 88 ? 20.845 8.963 4.772 1.00 47.28 88 PRO A N 1
ATOM 664 C CA . PRO A 1 88 ? 22.078 9.183 4.033 1.00 47.28 88 PRO A CA 1
ATOM 665 C C . PRO A 1 88 ? 21.886 10.410 3.151 1.00 47.28 88 PRO A C 1
ATOM 667 O O . PRO A 1 88 ? 20.853 10.498 2.486 1.00 47.28 88 PRO A O 1
ATOM 670 N N . ASP A 1 89 ? 22.847 11.339 3.194 1.00 40.53 89 ASP A N 1
ATOM 671 C CA . ASP A 1 89 ? 22.886 12.496 2.306 1.00 40.53 89 ASP A CA 1
ATOM 672 C C . ASP A 1 89 ? 22.792 11.960 0.879 1.00 40.53 89 ASP A C 1
ATOM 674 O O . ASP A 1 89 ? 23.774 11.518 0.270 1.00 40.53 89 ASP A O 1
ATOM 678 N N . LEU A 1 90 ? 21.570 11.943 0.348 1.00 45.22 90 LEU A N 1
ATOM 679 C CA . LEU A 1 90 ? 21.352 11.911 -1.074 1.00 45.22 90 LEU A CA 1
ATOM 680 C C . LEU A 1 90 ? 21.947 13.233 -1.499 1.00 45.22 90 LEU A C 1
ATOM 682 O O . LEU A 1 90 ? 21.328 14.266 -1.279 1.00 45.22 90 LEU A 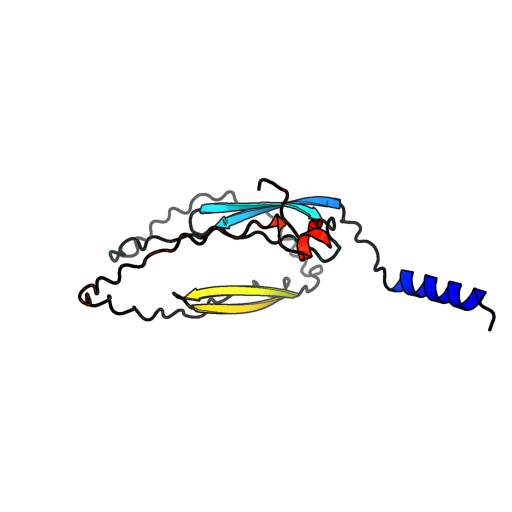O 1
ATOM 686 N N . LEU A 1 91 ? 23.192 13.183 -1.982 1.00 45.88 91 LEU A N 1
ATOM 687 C CA . LEU A 1 91 ? 23.833 14.268 -2.700 1.00 45.88 91 LEU A CA 1
ATOM 688 C C . LEU A 1 91 ? 22.738 14.936 -3.519 1.00 45.88 91 LEU A C 1
ATOM 690 O O . LEU A 1 91 ? 22.268 14.354 -4.502 1.00 45.88 91 LEU A O 1
ATOM 694 N N . ASP A 1 92 ? 22.299 16.101 -3.041 1.00 47.03 92 ASP A N 1
ATOM 695 C CA . ASP A 1 92 ? 21.413 17.003 -3.744 1.00 47.03 92 ASP A CA 1
ATOM 696 C C . ASP A 1 92 ? 22.210 17.423 -4.974 1.00 47.03 92 ASP A C 1
ATOM 698 O O . ASP A 1 92 ? 22.869 18.464 -5.024 1.00 47.03 92 ASP A O 1
ATOM 702 N N . ASN A 1 93 ? 22.197 16.557 -5.984 1.00 52.22 93 ASN A N 1
ATOM 703 C CA . ASN A 1 93 ? 22.462 16.930 -7.348 1.00 52.22 93 ASN A CA 1
ATOM 704 C C . ASN A 1 93 ? 21.292 17.833 -7.703 1.00 52.22 93 ASN A C 1
ATOM 706 O O . ASN A 1 93 ? 20.300 17.417 -8.297 1.00 52.22 93 ASN A O 1
ATOM 710 N N . ASN A 1 94 ? 21.438 19.092 -7.305 1.00 47.31 94 ASN A N 1
ATOM 711 C CA . ASN A 1 94 ? 20.603 20.236 -7.622 1.00 47.31 94 ASN A CA 1
ATOM 712 C C . ASN A 1 94 ? 20.632 20.558 -9.135 1.00 47.31 94 ASN A C 1
ATOM 714 O O . ASN A 1 94 ? 20.396 21.688 -9.554 1.00 47.31 94 ASN A O 1
ATOM 718 N N . ASP A 1 95 ? 20.906 19.554 -9.969 1.00 51.28 95 ASP A N 1
ATOM 719 C CA . ASP A 1 95 ? 20.591 19.540 -11.381 1.00 51.28 95 ASP A CA 1
ATOM 720 C C . ASP A 1 95 ? 19.099 19.225 -11.517 1.00 51.28 95 ASP A C 1
ATOM 722 O O . ASP A 1 95 ? 18.652 18.117 -11.823 1.00 51.28 95 ASP A O 1
ATOM 726 N N . THR A 1 96 ? 18.302 20.280 -11.373 1.00 53.12 96 THR A N 1
ATOM 727 C CA . THR A 1 96 ? 16.905 20.348 -11.834 1.00 53.12 96 THR A CA 1
ATOM 728 C C . THR A 1 96 ? 16.748 19.990 -13.323 1.00 53.12 96 THR A C 1
ATOM 730 O O . THR A 1 96 ? 15.631 19.820 -13.804 1.00 53.12 96 THR A O 1
ATOM 733 N N . ALA A 1 97 ? 17.850 19.793 -14.053 1.00 59.31 97 ALA A N 1
ATOM 734 C CA . ALA A 1 97 ? 17.893 19.297 -15.421 1.00 59.31 97 ALA A CA 1
ATOM 735 C C . ALA A 1 97 ? 17.479 17.816 -15.595 1.00 59.31 97 ALA A C 1
ATOM 737 O O . ALA A 1 97 ? 17.266 17.387 -16.730 1.00 59.31 97 ALA A O 1
ATOM 738 N N . GLY A 1 98 ? 17.347 17.026 -14.518 1.00 69.19 98 GLY A N 1
ATOM 739 C CA . GLY A 1 98 ? 17.096 15.578 -14.616 1.00 69.19 98 GLY A CA 1
ATOM 740 C C . GLY A 1 98 ? 15.725 15.070 -14.156 1.00 69.19 98 GLY A C 1
ATOM 741 O O . GLY A 1 98 ? 15.393 13.914 -14.428 1.00 69.19 98 GLY A O 1
ATOM 742 N N . CYS A 1 99 ? 14.916 15.878 -13.463 1.00 74.31 99 CYS A N 1
ATOM 743 C CA . CYS A 1 99 ? 13.674 15.366 -12.884 1.00 74.31 99 CYS A CA 1
ATOM 744 C C . CYS A 1 99 ? 12.581 15.239 -13.953 1.00 74.31 99 CYS A C 1
ATOM 746 O O . CYS A 1 99 ? 11.979 16.221 -14.391 1.00 74.31 99 CYS A O 1
ATOM 748 N N . ARG A 1 100 ? 12.313 14.008 -14.400 1.00 81.00 100 ARG A N 1
ATOM 749 C CA . ARG A 1 100 ? 11.127 13.721 -15.213 1.00 81.00 100 ARG A CA 1
ATOM 750 C C . ARG A 1 100 ? 9.907 13.748 -14.312 1.00 81.00 100 ARG A C 1
ATOM 752 O O . ARG A 1 100 ? 9.821 12.930 -13.404 1.00 81.00 100 ARG A O 1
ATOM 759 N N . ALA A 1 101 ? 8.967 14.642 -14.616 1.00 79.88 101 ALA A N 1
ATOM 760 C CA . ALA A 1 101 ? 7.684 14.714 -13.933 1.00 79.88 101 ALA A CA 1
ATOM 761 C C . ALA A 1 101 ? 7.025 13.329 -13.897 1.00 79.88 101 ALA A C 1
ATOM 763 O O . ALA A 1 101 ? 6.647 12.781 -14.938 1.00 79.88 101 ALA A O 1
ATOM 764 N N . GLN A 1 102 ? 6.918 12.764 -12.699 1.00 82.88 102 GLN A N 1
ATOM 765 C CA . GLN A 1 102 ? 6.151 11.560 -12.430 1.00 82.88 102 GLN A CA 1
ATOM 766 C C . GLN A 1 102 ? 5.024 11.954 -11.489 1.00 82.88 102 GLN A C 1
ATOM 768 O O . GLN A 1 102 ? 5.240 12.592 -10.461 1.00 82.88 102 GLN A O 1
ATOM 773 N N . TRP A 1 103 ? 3.804 11.615 -11.886 1.00 86.81 103 TRP A N 1
ATOM 774 C CA . TRP A 1 103 ? 2.627 11.850 -11.069 1.00 86.81 103 TRP A CA 1
ATOM 775 C C . TRP A 1 103 ? 2.444 10.666 -10.137 1.00 86.81 103 TRP A C 1
ATOM 777 O O . TRP A 1 103 ? 2.317 9.529 -10.594 1.00 86.81 103 TRP A O 1
ATOM 787 N N . VAL A 1 104 ? 2.425 10.943 -8.840 1.00 84.56 104 VAL A N 1
ATOM 788 C CA . VAL A 1 104 ? 2.119 9.958 -7.808 1.00 84.56 104 VAL A CA 1
ATOM 789 C C . VAL A 1 104 ? 0.821 10.386 -7.151 1.00 84.56 104 VAL A C 1
ATOM 791 O O . VAL A 1 104 ? 0.717 11.496 -6.637 1.00 84.56 104 VAL A O 1
ATOM 794 N N . CYS A 1 105 ? -0.178 9.513 -7.205 1.00 87.44 105 CYS A N 1
ATOM 795 C CA . CYS A 1 105 ? -1.448 9.699 -6.519 1.00 87.44 105 CYS A CA 1
ATOM 796 C C . CYS A 1 105 ? -1.439 8.865 -5.248 1.00 87.44 105 CYS A C 1
ATOM 798 O O . CYS A 1 105 ? -1.143 7.670 -5.291 1.00 87.44 105 CYS A O 1
ATOM 800 N N . VAL A 1 106 ? -1.745 9.505 -4.127 1.00 86.19 106 VAL A N 1
ATOM 801 C CA . VAL A 1 106 ? -1.870 8.836 -2.836 1.00 86.19 106 VAL A CA 1
ATOM 802 C C . VAL A 1 106 ? -3.311 8.960 -2.391 1.00 86.19 106 VAL A C 1
ATOM 804 O O . VAL A 1 106 ? -3.806 10.072 -2.216 1.00 86.19 106 VAL A O 1
ATOM 807 N N . ASP A 1 107 ? -3.946 7.811 -2.188 1.00 89.31 107 ASP A N 1
ATOM 808 C CA . ASP A 1 107 ? -5.257 7.687 -1.569 1.00 89.31 107 ASP A CA 1
ATOM 809 C C . ASP A 1 107 ? -5.089 7.105 -0.165 1.00 89.31 107 ASP A C 1
ATOM 811 O O . ASP A 1 107 ? -4.372 6.128 0.051 1.00 89.31 107 ASP A O 1
ATOM 815 N N . ALA A 1 108 ? -5.770 7.710 0.796 1.00 85.69 108 ALA A N 1
ATOM 816 C CA . ALA A 1 108 ? -5.773 7.339 2.197 1.00 85.69 108 ALA A CA 1
ATOM 817 C C . ALA A 1 108 ? -7.212 7.296 2.726 1.00 85.69 108 ALA A C 1
ATOM 819 O O . ALA A 1 108 ? -8.144 7.858 2.145 1.00 85.69 108 ALA A O 1
ATOM 820 N N . ILE A 1 109 ? -7.407 6.603 3.845 1.00 87.12 109 ILE A N 1
ATOM 821 C CA . ILE A 1 109 ? -8.689 6.542 4.547 1.00 87.12 109 ILE A CA 1
ATOM 822 C C . ILE A 1 109 ? -8.449 7.006 5.978 1.00 87.12 109 ILE A C 1
ATOM 824 O O . ILE A 1 109 ? -7.681 6.388 6.708 1.00 87.12 109 ILE A O 1
ATOM 828 N N . ALA A 1 110 ? -9.099 8.097 6.375 1.00 84.88 110 ALA A N 1
ATOM 829 C CA . ALA A 1 110 ? -9.138 8.551 7.757 1.00 84.88 110 ALA A CA 1
ATOM 830 C C . ALA A 1 110 ? -10.315 7.869 8.462 1.00 84.88 110 ALA A C 1
ATOM 832 O O . ALA A 1 110 ? -11.456 7.981 8.005 1.00 84.88 110 ALA A O 1
ATOM 833 N N . SER A 1 111 ? -10.044 7.163 9.561 1.00 83.81 111 SER A N 1
ATOM 834 C CA . SER A 1 111 ? -11.089 6.560 10.395 1.00 83.81 111 SER A CA 1
ATOM 835 C C . SER A 1 111 ? -11.600 7.575 11.415 1.00 83.81 111 SER A C 1
ATOM 837 O O . SER A 1 111 ? -10.813 8.170 12.149 1.00 83.81 111 SER A O 1
ATOM 839 N N . CYS A 1 112 ? -12.917 7.756 11.466 1.00 83.94 112 CYS A N 1
ATOM 840 C CA . CYS A 1 112 ? -13.621 8.720 12.305 1.00 83.94 112 CYS A CA 1
ATOM 841 C C . CYS A 1 112 ? -14.740 8.022 13.083 1.00 83.94 112 CYS A C 1
ATOM 843 O O . CYS A 1 112 ? -15.905 8.080 12.693 1.00 83.94 112 CYS A O 1
ATOM 845 N N . GLY A 1 113 ? -14.392 7.341 14.178 1.00 84.19 113 GLY A N 1
ATOM 846 C CA . GLY A 1 113 ? -15.329 6.432 14.842 1.00 84.19 113 GLY A CA 1
ATOM 847 C C . GLY A 1 113 ? -15.680 5.267 13.913 1.00 84.19 113 GLY A C 1
ATOM 848 O O . GLY A 1 113 ? -14.773 4.600 13.419 1.00 84.19 113 GLY A O 1
ATOM 849 N N . ASP A 1 114 ? -16.972 5.076 13.640 1.00 81.06 114 ASP A N 1
ATOM 850 C CA . A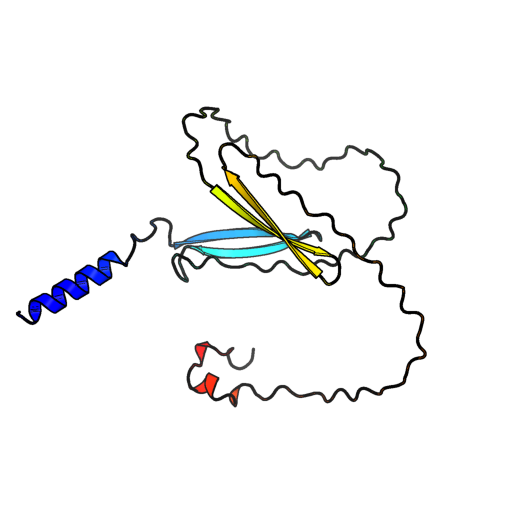SP A 1 114 ? -17.487 3.991 12.788 1.00 81.06 114 ASP A CA 1
ATOM 851 C C . ASP A 1 114 ? -17.457 4.317 11.280 1.00 81.06 114 ASP A C 1
ATOM 853 O O . ASP A 1 114 ? -17.728 3.453 10.444 1.00 81.06 114 ASP A O 1
ATOM 857 N N . GLU A 1 115 ? -17.128 5.558 10.903 1.00 79.25 115 GLU A N 1
ATOM 858 C CA . GLU A 1 115 ? -17.086 5.993 9.505 1.00 79.25 115 GLU A CA 1
ATOM 859 C C . GLU A 1 115 ? -15.647 6.156 8.995 1.00 79.25 115 GLU A C 1
ATOM 861 O O . GLU A 1 115 ? -14.806 6.793 9.628 1.00 79.25 115 GLU A O 1
ATOM 866 N N . GLY A 1 116 ? -15.367 5.632 7.798 1.00 83.12 116 GLY A N 1
ATOM 867 C CA . GLY A 1 116 ? -14.112 5.869 7.080 1.00 83.12 116 GLY A CA 1
ATOM 868 C C . GLY A 1 116 ? -14.278 6.932 5.993 1.00 83.12 116 GLY A C 1
ATOM 869 O O . GLY A 1 116 ? -15.061 6.745 5.059 1.00 83.12 116 GLY A O 1
ATOM 870 N N . LYS A 1 117 ? -13.516 8.029 6.059 1.00 85.44 117 LYS A N 1
ATOM 871 C CA . LYS A 1 117 ? -13.472 9.057 5.005 1.00 85.44 117 LYS A CA 1
ATOM 872 C C . LYS A 1 117 ? -12.241 8.876 4.129 1.00 85.44 117 LYS A C 1
ATOM 874 O O . LYS A 1 117 ? -11.114 8.939 4.610 1.00 85.44 117 LYS A O 1
ATOM 879 N N . ARG A 1 118 ? -12.454 8.688 2.827 1.00 88.50 118 ARG A N 1
ATOM 880 C CA . ARG A 1 118 ? -11.367 8.641 1.842 1.00 88.50 118 ARG A CA 1
ATOM 881 C C . ARG A 1 118 ? -10.878 10.054 1.536 1.00 88.50 118 ARG A C 1
ATOM 883 O O . ARG A 1 118 ? -11.695 10.958 1.369 1.00 88.50 118 ARG A O 1
ATOM 890 N N . TYR A 1 119 ? -9.570 10.235 1.445 1.00 91.00 119 TYR A N 1
ATOM 891 C CA . TYR A 1 119 ? -8.934 11.479 1.024 1.00 91.00 119 TYR A CA 1
ATOM 892 C C . TYR A 1 119 ? -7.664 11.157 0.244 1.00 91.00 119 TYR A C 1
ATOM 894 O O . TYR A 1 119 ? -7.057 10.114 0.453 1.00 91.00 119 TYR A O 1
ATOM 902 N N . GLY A 1 120 ? -7.263 12.033 -0.665 1.00 91.81 120 GLY A N 1
ATOM 903 C CA . GLY A 1 120 ? -6.107 11.779 -1.507 1.00 91.81 120 GLY A CA 1
ATOM 904 C C . GLY A 1 120 ? -5.756 12.979 -2.364 1.00 91.81 120 GLY A C 1
ATOM 905 O O . GLY A 1 120 ? -6.550 13.913 -2.504 1.00 91.81 120 GLY A O 1
ATOM 906 N N . SER A 1 121 ? -4.547 12.965 -2.909 1.00 90.50 121 SER A N 1
ATOM 907 C CA . SER A 1 121 ? -4.098 13.952 -3.885 1.00 90.50 121 SER A CA 1
ATOM 908 C C . SER A 1 121 ? -3.034 13.343 -4.789 1.00 90.50 121 SER A C 1
ATOM 910 O O . SER A 1 121 ? -2.326 12.411 -4.401 1.00 90.50 121 SER A O 1
ATOM 912 N N . CYS A 1 122 ? -2.919 13.885 -5.996 1.00 89.25 122 CYS A N 1
ATOM 913 C CA . CYS A 1 122 ? -1.827 13.577 -6.902 1.00 89.25 122 CYS A CA 1
ATOM 914 C C . CYS A 1 122 ? -0.818 14.714 -6.859 1.00 89.25 122 CYS A C 1
ATOM 916 O O . CYS A 1 122 ? -1.193 15.882 -6.948 1.00 89.25 122 CYS A O 1
ATOM 918 N N . PHE A 1 123 ? 0.454 14.371 -6.745 1.00 90.19 123 PHE A N 1
ATOM 919 C CA . PHE A 1 123 ? 1.540 15.335 -6.730 1.00 90.19 123 PHE A CA 1
ATOM 920 C C . PHE A 1 123 ? 2.598 14.942 -7.751 1.00 90.19 123 PHE A C 1
ATOM 922 O O . PHE A 1 123 ? 2.819 13.759 -8.039 1.00 90.19 123 PHE A O 1
ATOM 929 N N . ASN A 1 124 ? 3.233 15.954 -8.329 1.00 89.06 124 ASN A N 1
ATOM 930 C CA . ASN A 1 124 ? 4.368 15.751 -9.206 1.00 89.06 124 ASN A CA 1
ATOM 931 C C . ASN A 1 124 ? 5.631 15.640 -8.351 1.00 89.06 124 ASN A C 1
ATOM 933 O O . ASN A 1 124 ? 6.004 16.589 -7.661 1.00 89.06 124 ASN A O 1
ATOM 937 N N . THR A 1 125 ? 6.319 14.502 -8.438 1.00 83.12 125 THR A N 1
ATOM 938 C CA . THR A 1 125 ? 7.528 14.205 -7.650 1.00 83.12 125 THR A CA 1
ATOM 939 C C . THR A 1 125 ? 8.644 15.239 -7.813 1.00 83.12 125 THR A C 1
ATOM 941 O O . THR A 1 125 ? 9.550 15.284 -6.987 1.00 83.12 125 THR A O 1
ATOM 944 N N . CYS A 1 126 ? 8.602 16.050 -8.874 1.00 83.75 126 CYS A N 1
ATOM 945 C CA . CYS A 1 126 ? 9.612 17.061 -9.170 1.00 83.75 126 CYS A CA 1
ATOM 946 C C . CYS A 1 126 ? 9.304 18.455 -8.616 1.00 83.75 126 CYS A C 1
ATOM 948 O O . CYS A 1 126 ? 10.231 19.236 -8.419 1.00 83.75 126 CYS A O 1
ATOM 950 N N . THR A 1 127 ? 8.031 18.805 -8.422 1.00 83.50 127 THR A N 1
ATOM 951 C CA . THR A 1 127 ? 7.625 20.175 -8.049 1.00 83.50 127 THR A CA 1
ATOM 952 C C . THR A 1 127 ? 6.949 20.237 -6.692 1.00 83.50 127 THR A C 1
ATOM 954 O O . THR A 1 127 ? 7.033 21.256 -6.008 1.00 83.50 127 THR A O 1
ATOM 957 N N . ASP A 1 128 ? 6.320 19.141 -6.281 1.00 80.38 128 ASP A N 1
ATOM 958 C CA . ASP A 1 128 ? 5.386 19.141 -5.176 1.00 80.38 128 ASP A CA 1
ATOM 959 C C . ASP A 1 128 ? 5.923 18.225 -4.079 1.00 80.38 128 ASP A C 1
ATOM 961 O O . ASP A 1 128 ? 6.019 17.004 -4.228 1.00 80.38 128 ASP A O 1
ATOM 965 N N . LYS A 1 129 ? 6.242 18.813 -2.927 1.00 70.69 129 LYS A N 1
ATOM 966 C CA . LYS A 1 129 ? 6.400 18.042 -1.694 1.00 70.69 129 LYS A CA 1
ATOM 967 C C . LYS A 1 129 ? 4.989 17.647 -1.280 1.00 70.69 129 LYS A C 1
ATOM 969 O O . LYS A 1 129 ? 4.297 18.470 -0.696 1.00 70.69 129 LYS A O 1
ATOM 974 N N . GLY A 1 130 ? 4.521 16.472 -1.696 1.00 66.50 130 GLY A N 1
ATOM 975 C CA . GLY A 1 130 ? 3.140 16.023 -1.506 1.00 66.50 130 GLY A CA 1
ATOM 976 C C . GLY A 1 130 ? 2.678 16.120 -0.050 1.00 66.50 130 GLY A C 1
ATOM 977 O O . GLY A 1 130 ? 2.888 15.199 0.733 1.00 66.50 130 GLY A O 1
ATOM 978 N N . VAL A 1 131 ? 2.041 17.234 0.320 1.00 75.06 131 VAL A N 1
ATOM 979 C CA . VAL A 1 131 ? 1.403 17.400 1.627 1.00 75.06 131 VAL A CA 1
ATOM 980 C C . VAL A 1 131 ? -0.044 16.955 1.486 1.00 75.06 131 VAL A C 1
ATOM 982 O O . VAL A 1 131 ? -0.868 17.640 0.881 1.00 75.06 131 VAL A O 1
ATOM 985 N N . LEU A 1 132 ? -0.356 15.794 2.051 1.00 82.88 132 LEU A N 1
ATOM 986 C CA . LEU A 1 132 ? -1.734 15.355 2.224 1.00 82.88 132 LEU A CA 1
ATOM 987 C C . LEU A 1 132 ? -2.312 16.039 3.461 1.00 82.88 132 LEU A C 1
ATOM 989 O O . LEU A 1 132 ? -1.830 15.841 4.573 1.00 82.88 132 LEU A O 1
ATOM 993 N N . SER A 1 133 ? -3.355 16.842 3.267 1.00 83.94 133 SER A N 1
ATOM 994 C CA . SER A 1 133 ? -4.135 17.378 4.379 1.00 83.94 133 SER A CA 1
ATOM 995 C C . SER A 1 133 ? -5.225 16.377 4.743 1.00 83.94 133 SER A C 1
ATOM 997 O O . SER A 1 133 ? -6.114 16.091 3.939 1.00 83.94 133 SER A O 1
ATOM 999 N N . THR A 1 134 ? -5.138 15.820 5.949 1.00 86.19 134 THR A N 1
ATOM 1000 C CA . THR A 1 134 ? -6.184 14.953 6.493 1.00 86.19 134 THR A CA 1
ATOM 1001 C C . THR A 1 134 ? -7.446 15.789 6.733 1.00 86.19 134 THR A C 1
ATOM 1003 O O . THR A 1 134 ? -7.359 16.829 7.393 1.00 86.19 134 THR A O 1
ATOM 1006 N N . PRO A 1 135 ? -8.622 15.382 6.219 1.00 84.75 135 PRO A N 1
ATOM 1007 C CA . PRO A 1 135 ? -9.850 16.136 6.429 1.00 84.75 135 PRO A CA 1
ATOM 1008 C C . PRO A 1 135 ? -10.202 16.191 7.924 1.00 84.75 135 PRO A C 1
ATOM 1010 O O . PRO A 1 135 ? -9.950 15.223 8.647 1.00 84.75 135 PRO A O 1
ATOM 1013 N N . PRO A 1 136 ? -10.821 17.289 8.400 1.00 85.06 136 PRO A N 1
ATOM 1014 C CA . PRO A 1 136 ? -11.251 17.387 9.784 1.00 85.06 136 PRO A CA 1
ATOM 1015 C C . PRO A 1 136 ? -12.223 16.253 10.111 1.00 85.06 136 PRO A C 1
ATOM 1017 O O . PRO A 1 136 ? -13.200 15.988 9.402 1.00 85.06 136 PRO A O 1
ATOM 1020 N N . CYS A 1 137 ? -11.921 15.583 11.212 1.00 81.44 137 CYS A N 1
ATOM 1021 C CA . CYS A 1 137 ? -12.672 14.460 11.723 1.00 81.44 137 CYS A CA 1
ATOM 1022 C C . CYS A 1 137 ? -13.443 14.925 12.958 1.00 81.44 137 CYS A C 1
ATOM 1024 O O . CYS A 1 137 ? -12.842 15.277 13.970 1.00 81.44 137 CYS A O 1
ATOM 1026 N N . THR A 1 138 ? -14.772 14.969 12.877 1.00 80.31 138 THR A N 1
ATOM 1027 C CA . THR A 1 138 ? -15.621 15.251 14.038 1.00 80.31 138 THR A CA 1
ATOM 1028 C C . THR A 1 138 ? -16.316 13.961 14.417 1.00 80.31 138 THR A C 1
ATOM 1030 O O . THR A 1 138 ? -17.286 13.565 13.776 1.00 80.31 138 THR A O 1
ATOM 1033 N N . VAL A 1 139 ? -15.798 13.283 15.437 1.00 74.62 139 VAL A N 1
ATOM 1034 C CA . VAL A 1 139 ? -16.500 12.148 16.030 1.00 74.62 139 VAL A CA 1
ATOM 1035 C C . VAL A 1 139 ? -17.599 12.748 16.897 1.00 74.62 139 VAL A C 1
ATOM 1037 O O . VAL A 1 139 ? -17.310 13.460 17.861 1.00 74.62 139 VAL A O 1
ATOM 1040 N N . GLN A 1 140 ? -18.864 12.538 16.534 1.00 73.25 140 GLN A N 1
ATOM 1041 C CA . GLN A 1 140 ? -19.948 12.857 17.456 1.00 73.25 140 GLN A CA 1
ATOM 1042 C C . GLN A 1 140 ? -19.744 11.969 18.681 1.00 73.25 140 GLN A C 1
ATOM 1044 O O . GLN A 1 140 ? -19.770 10.745 18.562 1.00 73.25 140 GLN A O 1
ATOM 1049 N N . ALA A 1 141 ? -19.488 12.577 19.842 1.00 66.50 141 ALA A N 1
ATOM 1050 C CA . ALA A 1 141 ? -19.409 11.839 21.090 1.00 66.50 141 ALA A CA 1
ATOM 1051 C C . ALA A 1 141 ? -20.736 11.094 21.255 1.00 66.50 141 ALA A C 1
ATOM 1053 O O . ALA A 1 141 ? -21.780 11.723 21.452 1.00 66.50 141 ALA A O 1
ATOM 1054 N N . GLN A 1 142 ? -20.715 9.767 21.108 1.00 63.69 142 GLN A N 1
ATOM 1055 C CA . GLN A 1 142 ? -21.892 8.974 21.412 1.00 63.69 142 GLN A CA 1
ATOM 1056 C C . GLN A 1 142 ? -22.232 9.255 22.870 1.00 63.69 142 GLN A C 1
ATOM 1058 O O . GLN A 1 142 ? -21.385 9.124 23.758 1.00 63.69 142 GLN A O 1
ATOM 1063 N N . ALA A 1 143 ? -23.462 9.713 23.105 1.00 62.59 143 ALA A N 1
ATOM 1064 C CA . ALA A 1 143 ? -23.954 9.889 24.454 1.00 62.59 143 ALA A CA 1
ATOM 1065 C C . ALA A 1 143 ? -23.746 8.560 25.179 1.00 62.59 143 ALA A C 1
ATOM 1067 O O . ALA A 1 143 ? -24.215 7.522 24.707 1.00 62.59 143 ALA A O 1
ATOM 1068 N N . LYS A 1 144 ? -22.996 8.605 26.290 1.00 65.94 144 LYS A N 1
ATOM 1069 C CA . LYS A 1 144 ? -22.756 7.454 27.162 1.00 65.94 144 LYS A CA 1
ATOM 1070 C C . LYS A 1 144 ? -24.083 6.707 27.298 1.00 65.94 144 LYS A C 1
ATOM 1072 O O . LYS A 1 144 ? -25.057 7.362 27.690 1.00 65.94 144 LYS A O 1
ATOM 1077 N N . PRO A 1 145 ? -24.159 5.410 26.940 1.00 56.22 145 PRO A N 1
ATOM 1078 C CA . PRO A 1 145 ? -25.410 4.677 27.002 1.00 56.22 145 PRO A CA 1
ATOM 1079 C C . PRO A 1 145 ? -25.964 4.854 28.411 1.00 56.22 145 PRO A C 1
ATOM 1081 O O . PRO A 1 145 ? -25.355 4.451 29.402 1.00 56.22 145 PRO A O 1
ATOM 1084 N N . THR A 1 146 ? -27.072 5.588 28.503 1.00 65.06 146 THR A N 1
ATOM 1085 C CA . THR A 1 146 ? -27.775 5.788 29.763 1.00 65.06 146 THR A CA 1
ATOM 1086 C C . THR A 1 146 ? -28.327 4.425 30.086 1.00 65.06 146 THR A C 1
ATOM 1088 O O . THR A 1 146 ? -29.246 4.010 29.391 1.00 65.06 146 THR A O 1
ATOM 1091 N N . ASN A 1 147 ? -27.682 3.727 31.030 1.00 61.12 147 ASN A N 1
ATOM 1092 C CA . ASN A 1 147 ? -27.980 2.370 31.483 1.00 61.12 147 ASN A CA 1
ATOM 1093 C C . ASN A 1 147 ? -29.467 2.044 31.303 1.00 61.12 147 ASN A C 1
ATOM 1095 O O . ASN A 1 147 ? -30.284 2.312 32.185 1.00 61.12 147 ASN A O 1
ATOM 1099 N N . ALA A 1 148 ? -29.823 1.503 30.138 1.00 54.00 148 ALA A N 1
ATOM 1100 C CA . ALA A 1 148 ? -31.145 0.961 29.941 1.00 54.00 148 ALA A CA 1
ATOM 1101 C C . ALA A 1 148 ? -31.172 -0.306 30.799 1.00 54.00 148 ALA A C 1
ATOM 1103 O O . ALA A 1 148 ? -30.198 -1.067 30.768 1.00 54.00 148 ALA A O 1
ATOM 1104 N N . PRO A 1 149 ? -32.215 -0.518 31.616 1.00 60.47 149 PRO A N 1
ATOM 1105 C CA . PRO A 1 149 ? -32.308 -1.709 32.442 1.00 60.47 149 PRO A C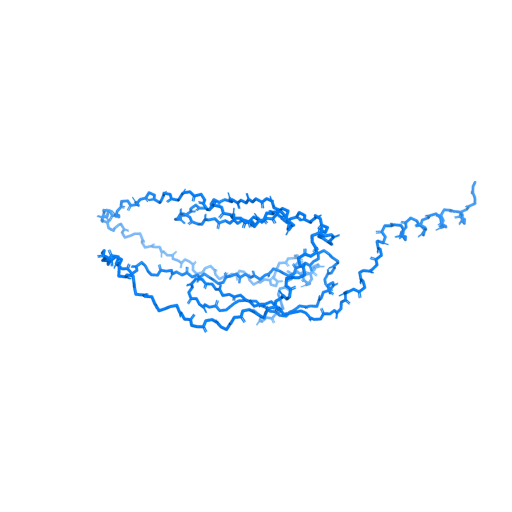A 1
ATOM 1106 C C . PRO A 1 149 ? -32.155 -2.933 31.539 1.00 60.47 149 PRO A C 1
ATOM 1108 O O . PRO A 1 149 ? -32.912 -3.091 30.582 1.00 60.47 149 PRO A O 1
ATOM 1111 N N . TRP A 1 150 ? -31.128 -3.742 31.822 1.00 45.53 150 TRP A N 1
ATOM 1112 C CA . TRP A 1 150 ? -30.820 -4.991 31.130 1.00 45.53 150 TRP A CA 1
ATOM 1113 C C . TRP A 1 150 ? -32.111 -5.797 30.945 1.00 45.53 150 TRP A C 1
ATOM 1115 O O . TRP A 1 150 ? -32.637 -6.379 31.893 1.00 45.53 150 TRP A O 1
ATOM 1125 N N . SER A 1 151 ? -32.636 -5.829 29.720 1.00 53.56 151 SER A N 1
ATOM 1126 C CA . SER A 1 151 ? -33.574 -6.875 29.344 1.00 53.56 151 SER A CA 1
ATOM 1127 C C . SER A 1 151 ? -32.743 -8.142 29.222 1.00 53.56 151 SER A C 1
ATOM 1129 O O . SER A 1 151 ? -31.860 -8.225 28.367 1.00 53.56 151 SER A O 1
ATOM 1131 N N . ASN A 1 152 ? -32.989 -9.095 30.119 1.00 57.69 152 ASN A N 1
ATOM 1132 C CA . ASN A 1 152 ? -32.410 -10.435 30.119 1.00 57.69 152 ASN A CA 1
ATOM 1133 C C . ASN A 1 152 ? -32.883 -11.220 28.883 1.00 57.69 152 ASN A C 1
ATOM 1135 O O . ASN A 1 152 ? -33.601 -12.212 29.000 1.00 57.69 152 ASN A O 1
ATOM 1139 N N . HIS A 1 153 ? -32.499 -10.791 27.683 1.00 50.34 153 HIS A N 1
ATOM 1140 C CA . HIS A 1 153 ? -32.563 -11.649 26.516 1.00 50.34 153 HIS A CA 1
ATOM 1141 C C . HIS A 1 153 ? -31.396 -12.618 26.605 1.00 50.34 153 HIS A C 1
ATOM 1143 O O . HIS A 1 153 ? -30.263 -12.317 26.240 1.00 50.34 153 HIS A O 1
ATOM 1149 N N . THR A 1 154 ? -31.705 -13.795 27.140 1.00 54.41 154 THR A N 1
ATOM 1150 C CA . THR A 1 154 ? -30.903 -15.004 27.022 1.00 54.41 154 THR A CA 1
ATOM 1151 C C . THR A 1 154 ? -30.714 -15.278 25.529 1.00 54.41 154 THR A C 1
ATOM 1153 O O . THR A 1 154 ? -31.551 -15.910 24.886 1.00 54.41 154 THR A O 1
ATOM 1156 N N . HIS A 1 155 ? -29.646 -14.738 24.943 1.00 44.84 155 HIS A N 1
ATOM 1157 C CA . HIS A 1 155 ? -29.172 -15.184 23.645 1.00 44.84 155 HIS A CA 1
ATOM 1158 C C . HIS A 1 155 ? -28.690 -16.618 23.851 1.00 44.84 155 HIS A C 1
ATOM 1160 O O . HIS A 1 155 ? -27.590 -16.865 24.335 1.00 44.84 155 HIS A O 1
ATOM 1166 N N . HIS A 1 156 ? -29.556 -17.579 23.530 1.00 48.50 156 HIS A N 1
ATOM 1167 C CA . HIS A 1 156 ? -29.101 -18.904 23.153 1.00 48.50 156 HIS A CA 1
ATOM 1168 C C . HIS A 1 156 ? -28.271 -18.717 21.886 1.00 48.50 156 HIS A C 1
ATOM 1170 O O . HIS A 1 156 ? -28.798 -18.713 20.773 1.00 48.50 156 HIS A O 1
ATOM 1176 N N . GLU A 1 157 ? -26.974 -18.498 22.075 1.00 51.38 157 GLU A N 1
ATOM 1177 C CA . GLU A 1 157 ? -25.966 -18.718 21.056 1.00 51.38 157 GLU A CA 1
ATOM 1178 C C . GLU A 1 157 ? -26.095 -20.197 20.684 1.00 51.38 157 GLU A C 1
ATOM 1180 O O . GLU A 1 157 ? -25.616 -21.100 21.370 1.00 51.38 157 GLU A O 1
ATOM 1185 N N . LYS A 1 158 ? -26.890 -20.472 19.648 1.00 51.34 158 LYS A N 1
ATOM 1186 C CA . LYS A 1 158 ? -26.765 -21.732 18.937 1.00 51.34 158 LYS A CA 1
ATOM 1187 C C . LYS A 1 158 ? -25.361 -21.675 18.373 1.00 51.34 158 LYS A C 1
ATOM 1189 O O . LYS A 1 158 ? -25.109 -20.903 17.456 1.00 51.34 158 LYS A O 1
ATOM 1194 N N . GLU A 1 159 ? -24.475 -22.448 18.980 1.00 50.84 159 GLU A N 1
ATOM 1195 C CA . GLU A 1 159 ? -23.180 -22.820 18.438 1.00 50.84 159 GLU A CA 1
ATOM 1196 C C . GLU A 1 159 ? -23.449 -23.459 17.071 1.00 50.84 159 GLU A C 1
ATOM 1198 O O . GLU A 1 159 ? -23.694 -24.660 16.930 1.00 50.84 159 GLU A O 1
ATOM 1203 N N . GLU A 1 160 ? -23.572 -22.609 16.056 1.00 53.31 160 GLU A N 1
ATOM 1204 C CA . GLU A 1 160 ? -23.813 -23.007 14.687 1.00 53.31 160 GLU A CA 1
ATOM 1205 C C . GLU A 1 160 ? -22.470 -23.511 14.185 1.00 53.31 160 GLU A C 1
ATOM 1207 O O . GLU A 1 160 ? -21.656 -22.779 13.624 1.00 53.31 160 GLU A O 1
ATOM 1212 N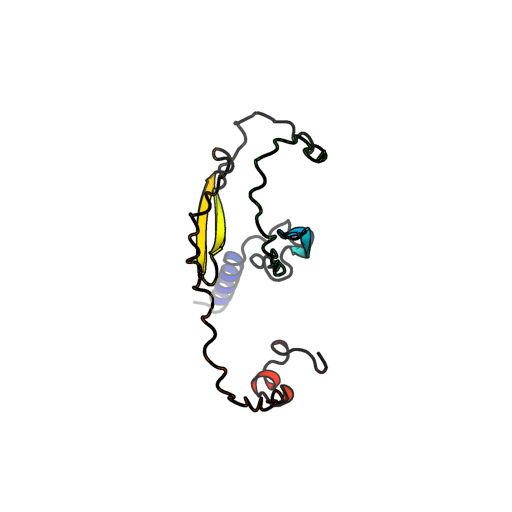 N . LYS A 1 161 ? -22.203 -24.778 14.511 1.00 55.50 161 LYS A N 1
ATOM 1213 C CA . LYS A 1 161 ? -21.050 -25.524 14.036 1.00 55.50 161 LYS A CA 1
ATOM 1214 C C . LYS A 1 161 ? -20.992 -25.320 12.528 1.00 55.50 161 LYS A C 1
ATOM 1216 O O . LYS A 1 161 ? -21.897 -25.759 11.815 1.00 55.50 161 LYS A O 1
ATOM 1221 N N . ALA A 1 162 ? -19.972 -24.591 12.073 1.00 55.66 162 ALA A N 1
ATOM 1222 C CA . ALA A 1 162 ? -19.812 -24.265 10.668 1.00 55.66 162 ALA A CA 1
ATOM 1223 C C . ALA A 1 162 ? -19.951 -25.566 9.858 1.00 55.66 162 ALA A C 1
ATOM 1225 O O . ALA A 1 162 ? -19.308 -26.558 10.212 1.00 55.66 162 ALA A O 1
ATOM 1226 N N . PRO A 1 163 ? -20.822 -25.612 8.834 1.00 57.44 163 PRO A N 1
ATOM 1227 C CA . PRO A 1 163 ? -21.011 -26.824 8.053 1.00 57.44 163 PRO A CA 1
ATOM 1228 C C . PRO A 1 163 ? -19.662 -27.250 7.476 1.00 57.44 163 PRO A C 1
ATOM 1230 O O . PRO A 1 163 ? -18.967 -26.413 6.887 1.00 57.44 163 PRO A O 1
ATOM 1233 N N . ASP A 1 164 ? -19.302 -28.525 7.665 1.00 60.22 164 ASP A N 1
ATOM 1234 C CA . ASP A 1 164 ? -18.037 -29.090 7.193 1.00 60.22 164 ASP A CA 1
ATOM 1235 C C . ASP A 1 164 ? -17.828 -28.703 5.727 1.00 60.22 164 ASP A C 1
ATOM 1237 O O . ASP A 1 164 ? -18.597 -29.065 4.835 1.00 60.22 164 ASP A O 1
ATOM 1241 N N . ARG A 1 165 ? -16.799 -27.884 5.479 1.00 59.59 165 ARG A N 1
ATOM 1242 C CA . ARG A 1 165 ? -16.561 -27.216 4.188 1.00 59.59 165 ARG A CA 1
ATOM 1243 C C . ARG A 1 165 ? -16.439 -28.210 3.029 1.00 59.59 165 ARG A C 1
ATOM 1245 O O . ARG A 1 165 ? -16.715 -27.844 1.885 1.00 59.59 165 ARG A O 1
ATOM 1252 N N . GLU A 1 166 ? -16.070 -29.450 3.335 1.00 61.03 166 GLU A N 1
ATOM 1253 C CA . GLU A 1 166 ? -15.943 -30.583 2.415 1.00 61.03 166 GLU A CA 1
ATOM 1254 C C . GLU A 1 166 ? -17.253 -30.928 1.691 1.00 61.03 166 GLU A C 1
ATOM 1256 O O . GLU A 1 166 ? -17.215 -31.493 0.599 1.00 61.03 166 GLU A O 1
ATOM 1261 N N . THR A 1 167 ? -18.415 -30.516 2.210 1.00 62.91 167 THR A N 1
ATOM 1262 C CA . THR A 1 167 ? -19.701 -30.738 1.530 1.00 62.91 167 THR A CA 1
ATOM 1263 C C . THR A 1 167 ? -20.068 -29.638 0.530 1.00 62.91 167 THR A C 1
ATOM 1265 O O . THR A 1 167 ? -21.120 -29.724 -0.110 1.00 62.91 167 THR A O 1
ATOM 1268 N N . LYS A 1 168 ? -19.239 -28.594 0.352 1.00 71.12 168 LYS A N 1
ATOM 1269 C CA . LYS A 1 168 ? -19.520 -27.529 -0.625 1.00 71.12 168 LYS A CA 1
ATOM 1270 C C . LYS A 1 168 ? -19.143 -27.985 -2.048 1.00 71.12 168 LYS A C 1
ATOM 1272 O O . LYS A 1 168 ? -17.957 -28.132 -2.344 1.00 71.12 168 LYS A O 1
ATOM 1277 N N . PRO A 1 169 ? -20.106 -28.100 -2.986 1.00 74.06 169 PRO A N 1
ATOM 1278 C CA . PRO A 1 169 ? -19.867 -28.640 -4.333 1.00 74.06 169 PRO A CA 1
ATOM 1279 C C . PRO A 1 169 ? -18.856 -27.820 -5.151 1.00 74.06 169 PRO A C 1
ATOM 1281 O O . PRO A 1 169 ? -18.160 -28.346 -6.016 1.00 74.06 169 PRO A O 1
ATOM 1284 N N . GLN A 1 170 ? -18.711 -26.532 -4.836 1.00 79.12 170 GLN A N 1
ATOM 1285 C CA . GLN A 1 170 ? -17.709 -25.653 -5.440 1.00 79.12 170 GLN A CA 1
ATOM 1286 C C . GLN A 1 170 ? -16.258 -26.050 -5.114 1.00 79.12 170 GLN A C 1
ATOM 1288 O O . GLN A 1 170 ? -15.385 -25.843 -5.955 1.0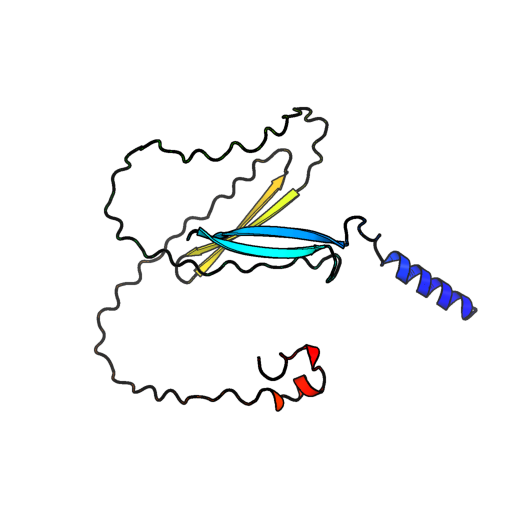0 79.12 170 GLN A O 1
ATOM 1293 N N . CYS A 1 171 ? -15.998 -26.668 -3.954 1.00 76.88 171 CYS A N 1
ATOM 1294 C CA . CYS A 1 171 ? -14.661 -27.162 -3.611 1.00 76.88 171 CYS A CA 1
ATOM 1295 C C . CYS A 1 171 ? -14.319 -28.465 -4.358 1.00 76.88 171 CYS A C 1
ATOM 1297 O O . CYS A 1 171 ? -13.146 -28.720 -4.605 1.00 76.88 171 CYS A O 1
ATOM 1299 N N . ILE A 1 172 ? -15.322 -29.244 -4.794 1.00 75.06 172 ILE A N 1
ATOM 1300 C CA . ILE A 1 172 ? -15.113 -30.448 -5.620 1.00 75.06 172 ILE A CA 1
ATOM 1301 C C . ILE A 1 172 ? -14.670 -30.053 -7.034 1.00 75.06 172 ILE A C 1
ATOM 1303 O O . ILE A 1 172 ? -13.737 -30.631 -7.584 1.00 75.06 172 ILE A O 1
ATOM 1307 N N . ALA A 1 173 ? -15.314 -29.041 -7.623 1.00 82.44 173 ALA A N 1
ATOM 1308 C CA . ALA A 1 173 ? -14.983 -28.588 -8.974 1.00 82.44 173 ALA A CA 1
ATOM 1309 C C . ALA A 1 173 ? -13.676 -27.773 -9.040 1.00 82.44 173 ALA A C 1
ATOM 1311 O O . ALA A 1 173 ? -13.022 -27.751 -10.083 1.00 82.44 173 ALA A O 1
ATOM 1312 N N . LYS A 1 174 ? -13.318 -27.058 -7.963 1.00 85.62 174 LYS A N 1
ATOM 1313 C CA . LYS A 1 174 ? -12.173 -26.131 -7.924 1.00 85.62 174 LYS A CA 1
ATOM 1314 C C . LYS A 1 174 ? -11.457 -26.187 -6.564 1.00 85.62 174 LYS A C 1
ATOM 1316 O O . LYS A 1 174 ? -11.610 -25.270 -5.756 1.00 85.62 174 LYS A O 1
ATOM 1321 N N . PRO A 1 175 ? -10.646 -27.228 -6.309 1.00 78.25 175 PRO A N 1
ATOM 1322 C CA . PRO A 1 175 ? -10.028 -27.447 -4.998 1.00 78.25 175 PRO A CA 1
ATOM 1323 C C . PRO A 1 175 ? -9.060 -26.328 -4.583 1.00 78.25 175 PRO A C 1
ATOM 1325 O O . PRO A 1 175 ? -8.934 -26.040 -3.402 1.00 78.25 175 PRO A O 1
ATOM 1328 N N . PHE A 1 176 ? -8.445 -25.629 -5.543 1.00 81.31 176 PHE A N 1
ATOM 1329 C CA . PHE A 1 176 ? -7.526 -24.510 -5.289 1.00 81.31 176 PHE A CA 1
ATOM 1330 C C . PHE A 1 176 ? -8.201 -23.243 -4.734 1.00 81.31 176 PHE A C 1
ATOM 1332 O O . PHE A 1 176 ? -7.512 -22.346 -4.263 1.00 81.31 176 PHE A O 1
ATOM 1339 N N . LEU A 1 177 ? -9.536 -23.142 -4.791 1.00 81.44 177 LEU A N 1
ATOM 1340 C CA . LEU A 1 177 ? -10.288 -22.037 -4.180 1.00 81.44 177 LEU A CA 1
ATOM 1341 C C . LEU A 1 177 ? -10.649 -22.315 -2.713 1.00 81.44 177 LEU A C 1
ATOM 1343 O O . LEU A 1 177 ? -11.305 -21.493 -2.065 1.00 81.44 177 LEU A O 1
ATOM 1347 N N . CYS A 1 178 ? -10.270 -23.485 -2.191 1.00 83.62 178 CYS A N 1
ATOM 1348 C CA . CYS A 1 178 ? -10.561 -23.894 -0.830 1.00 83.62 178 CYS A CA 1
ATOM 1349 C C . CYS A 1 178 ? -9.273 -24.127 -0.029 1.00 83.62 178 CYS A C 1
ATOM 1351 O O . CYS A 1 178 ? -8.254 -24.521 -0.585 1.00 83.62 178 CYS A O 1
ATOM 1353 N N . ALA A 1 179 ? -9.306 -23.822 1.275 1.00 73.88 179 ALA A N 1
ATOM 1354 C CA . ALA A 1 179 ? -8.173 -24.098 2.153 1.00 73.88 179 ALA A CA 1
ATOM 1355 C C . ALA A 1 179 ? -7.958 -25.621 2.247 1.00 73.88 179 ALA A C 1
ATOM 1357 O O . ALA A 1 179 ? -8.941 -26.364 2.133 1.00 73.88 179 ALA A O 1
ATOM 1358 N N . PRO A 1 180 ? -6.711 -26.088 2.435 1.00 70.88 180 PRO A N 1
ATOM 1359 C CA . PRO A 1 180 ? -6.404 -27.508 2.575 1.00 70.88 180 PRO A CA 1
ATOM 1360 C C . PRO A 1 180 ? -7.147 -28.141 3.758 1.00 70.88 180 PRO A C 1
ATOM 1362 O O . PRO A 1 180 ? -7.495 -27.457 4.717 1.00 70.88 180 PRO A O 1
ATOM 1365 N N . ALA A 1 181 ? -7.357 -29.457 3.713 1.00 66.56 181 ALA A N 1
ATOM 1366 C CA . ALA A 1 181 ? -7.933 -30.184 4.841 1.00 66.56 181 ALA A CA 1
ATOM 1367 C C . ALA A 1 181 ? -7.061 -30.004 6.103 1.00 66.56 181 ALA A C 1
ATOM 1369 O O . ALA A 1 181 ? -5.854 -30.243 6.054 1.00 66.56 181 ALA A O 1
ATOM 1370 N N . GLY A 1 182 ? -7.674 -29.590 7.219 1.00 67.25 182 GLY A N 1
ATOM 1371 C CA . GLY A 1 182 ? -7.005 -29.425 8.518 1.00 67.25 182 GLY A CA 1
ATOM 1372 C C . GLY A 1 182 ? -6.398 -28.043 8.818 1.00 67.25 182 GLY A C 1
ATOM 1373 O O . GLY A 1 182 ? -5.656 -27.940 9.792 1.00 67.25 182 GLY A O 1
ATOM 1374 N N . TRP A 1 183 ? -6.686 -27.019 8.006 1.00 57.91 183 TRP A N 1
ATOM 1375 C CA . TRP A 1 183 ? -6.446 -25.593 8.305 1.00 57.91 183 TRP A CA 1
ATOM 1376 C C . TRP A 1 183 ? -7.669 -24.949 8.960 1.00 57.91 183 TRP A C 1
ATOM 1378 O O . TRP A 1 183 ? -7.469 -24.141 9.891 1.00 57.91 183 TRP A O 1
#

Foldseek 3Di:
DDPVVVVVVVVVVVVVVPPPPDPQFQDKDWDWDADPVRDIWTGIDTAQPVHVPDDDDIDHDDDDPPPPPCPPPPDPPPPCDPPDPPDPPPPPPVCLVPQDFDKDKDWDWDDQPPDTDIFIDIDTPSPDPDDTDDPDHDRDPDDDPPCDPDPPPPPPPPPPPPPDCVPDVVCVVPVVVDDDPPD

Organism: Ampelomyces quisqualis (NCBI:txid50730)

Sequence (183 aa):
MKPQHYLLWSTLSAIAYAGPARRDCGVTKTFEAFNLCGDSYGGTYIECAAGVLDIPTFTMPSCFLTPEETAPVEPVWETDVPLITPAPDLLDNNDTAGCRAQWVCVDAIASCGDEGKRYGSCFNTCTDKGVLSTPPCTVQAQAKPTNAPWSNHTHHEKEEKAPDRETKPQCIAKPFLCAPAGW

pLDDT: mean 72.95, std 15.09, range [40.53, 95.5]

Radius of gyration: 27.47 Å; chains: 1; bounding box: 57×53×81 Å

Secondary structure (DSSP, 8-state):
--HHHHHHHHHHHHHHHSPPPPTTTT-EEEEEEE-TTS-EEEEEEETTTT-TT-PPPPPPPP---------------------PPPPP-------TTS----EEEEEEEEEETTEEEEEEEEEETTT------PPP----------------------------GGG-HHHHH-GGGSPPTT-